Protein AF-A0A9D4MV07-F1 (afdb_monomer_lite)

Radius of gyration: 16.58 Å; chains: 1; bounding box: 38×29×49 Å

Secondary structure (DSSP, 8-state):
------SS--EEES---SEEEEEEESS-EEEEE--SEEEEEEESS-EEEEE--SEEEEEEESS-EEES---SEEEEEEESS-EEES---SEEEEEEESSEEEES---SEEEEEEESSEEEES---SEEEEEEESSEEEESS--SEEEEEEESSEEEESS--SEEEEEEE----

Foldseek 3Di:
DDDPDDDDDADEEAEDEQEDAEAAEADEYEYAEYHQDYAEYAEAEEYAYAEYHQDYAEYEYEEEYHYQEYHQDYAEYAYEEEYDYAEYHLEYAEYAYEEEYDYQDYHLEYAEYAYEYEYDYQEDHQEYAEYHYAYEYDYQYYHQEYAEYAYQDYDDYVYDHVYYNYYHYRHDD

Sequence (173 aa):
MRCFSSQRLHVWARSLPQHSYHINLLDSLWARSLPQHSHHINLLDSLWARSLPQHSYHINLLDSLWARSLPQHSYHINLLDSLWARSLPQHSYHINLLDSLWARSLPQHSYHINLLDSLWARSLPQHSYHINLLDSLWARSLPQHSHHINLLDSLWARSLPQHSYHINLLDSL

pLDDT: mean 73.39, std 10.22, range [29.75, 84.62]

Organism: Dreissena polymorpha (NCBI:txid45954)

Structure (mmCIF, N/CA/C/O backbone):
data_AF-A0A9D4MV07-F1
#
_entry.id   AF-A0A9D4MV07-F1
#
loop_
_atom_site.group_PDB
_atom_site.id
_atom_site.type_symbol
_atom_site.label_atom_id
_atom_site.label_alt_id
_atom_site.label_comp_id
_atom_site.label_asym_id
_atom_site.label_entity_id
_atom_site.label_seq_id
_atom_site.pdbx_PDB_ins_code
_atom_site.Cartn_x
_atom_site.Cartn_y
_atom_site.Cartn_z
_atom_site.occupancy
_atom_site.B_iso_or_equiv
_atom_site.auth_seq_id
_atom_site.auth_comp_id
_atom_site.auth_asym_id
_atom_site.auth_atom_id
_atom_site.pdbx_PDB_model_num
ATOM 1 N N . MET A 1 1 ? 9.510 10.922 -25.581 1.00 33.03 1 MET A N 1
ATOM 2 C CA . MET A 1 1 ? 9.084 9.912 -24.587 1.00 33.03 1 MET A CA 1
ATOM 3 C C . MET A 1 1 ? 9.974 8.691 -24.758 1.00 33.03 1 MET A C 1
ATOM 5 O O . MET A 1 1 ? 9.996 8.146 -25.850 1.00 33.03 1 MET A O 1
ATOM 9 N N . ARG A 1 2 ? 10.787 8.321 -23.762 1.00 29.75 2 ARG A N 1
ATOM 10 C CA . ARG A 1 2 ? 11.572 7.077 -23.817 1.00 29.75 2 ARG A CA 1
ATOM 11 C C . ARG A 1 2 ? 10.884 6.054 -22.920 1.00 29.75 2 ARG A C 1
ATOM 13 O O . ARG A 1 2 ? 10.975 6.158 -21.702 1.00 29.75 2 ARG A O 1
ATOM 20 N N . CYS A 1 3 ? 10.150 5.129 -23.530 1.00 32.59 3 CYS A N 1
ATOM 21 C CA . CYS A 1 3 ? 9.629 3.947 -22.854 1.00 32.59 3 CYS A CA 1
ATOM 22 C C . CYS A 1 3 ? 10.798 2.982 -22.649 1.00 32.59 3 CYS A C 1
ATOM 24 O O . CYS A 1 3 ? 11.353 2.479 -23.624 1.00 32.59 3 CYS A O 1
ATOM 26 N N . PHE A 1 4 ? 11.198 2.740 -21.402 1.00 40.84 4 PHE A N 1
ATOM 27 C CA . PHE A 1 4 ? 12.107 1.639 -21.094 1.00 40.84 4 PHE A CA 1
ATOM 28 C C . PHE A 1 4 ? 11.295 0.341 -21.124 1.00 40.84 4 PHE A C 1
ATOM 30 O O . PHE A 1 4 ? 10.716 -0.066 -20.126 1.00 40.84 4 PHE A O 1
ATOM 37 N N . SER A 1 5 ? 11.196 -0.269 -22.303 1.00 38.88 5 SER A N 1
ATOM 38 C CA . SER A 1 5 ? 10.727 -1.644 -22.471 1.00 38.88 5 SER A CA 1
ATOM 39 C C . SER A 1 5 ? 11.969 -2.532 -22.435 1.00 38.88 5 SER A C 1
ATOM 41 O O . SER A 1 5 ? 12.732 -2.544 -23.399 1.00 38.88 5 SER A O 1
ATOM 43 N N . SER A 1 6 ? 12.205 -3.229 -21.326 1.00 40.34 6 SER A N 1
ATOM 44 C CA . SER A 1 6 ? 13.263 -4.236 -21.238 1.00 40.34 6 SER A CA 1
ATOM 45 C C . SER A 1 6 ? 12.637 -5.554 -20.819 1.00 40.34 6 SER A C 1
ATOM 47 O O . SER A 1 6 ? 12.198 -5.706 -19.684 1.00 40.34 6 SER A O 1
ATOM 49 N N . GLN A 1 7 ? 12.573 -6.489 -21.761 1.00 37.31 7 GLN A N 1
ATOM 50 C CA . GLN A 1 7 ? 12.273 -7.886 -21.483 1.00 37.31 7 GLN A CA 1
ATOM 51 C C . GLN A 1 7 ? 13.457 -8.486 -20.709 1.00 37.31 7 GLN A C 1
ATOM 53 O O . GLN A 1 7 ? 14.595 -8.412 -21.168 1.00 37.31 7 GLN A O 1
ATOM 58 N N . ARG A 1 8 ? 13.161 -9.041 -19.529 1.00 45.31 8 ARG A N 1
ATOM 59 C CA . ARG A 1 8 ? 13.980 -9.951 -18.716 1.00 45.31 8 ARG A CA 1
ATOM 60 C C . ARG A 1 8 ? 15.420 -9.519 -18.427 1.00 45.31 8 ARG A C 1
ATOM 62 O O . ARG A 1 8 ? 16.364 -10.075 -18.980 1.00 45.31 8 ARG A O 1
ATOM 69 N N . LEU A 1 9 ? 15.591 -8.580 -17.497 1.00 46.44 9 LEU A N 1
ATOM 70 C CA . LEU A 1 9 ? 16.871 -8.297 -16.838 1.00 46.44 9 LEU A CA 1
ATOM 71 C C . LEU A 1 9 ? 16.592 -7.822 -15.409 1.00 46.44 9 LEU A C 1
ATOM 73 O O . LEU A 1 9 ? 15.850 -6.861 -15.234 1.00 46.44 9 LEU A O 1
ATOM 77 N N . HIS A 1 10 ? 17.234 -8.423 -14.403 1.00 56.53 10 HIS A N 1
ATOM 78 C CA . HIS A 1 10 ? 17.415 -7.747 -13.118 1.00 56.53 10 HIS A CA 1
ATOM 79 C C . HIS A 1 10 ? 18.115 -6.414 -13.398 1.00 56.53 10 HIS A C 1
ATOM 81 O O . HIS A 1 10 ? 19.271 -6.382 -13.829 1.00 56.53 10 HIS A O 1
ATOM 87 N N . VAL A 1 11 ? 17.397 -5.306 -13.229 1.00 65.69 11 VAL A N 1
ATOM 88 C CA . VAL A 1 11 ? 17.922 -3.984 -13.573 1.00 65.69 11 VAL A CA 1
ATOM 89 C C . VAL A 1 11 ? 18.669 -3.426 -12.370 1.00 65.69 11 VAL A C 1
ATOM 91 O O . VAL A 1 11 ? 18.122 -3.339 -11.270 1.00 65.69 11 VAL A O 1
ATOM 94 N N . TRP A 1 12 ? 19.912 -2.992 -12.587 1.00 64.00 12 TRP A N 1
ATOM 95 C CA . TRP A 1 12 ? 20.630 -2.157 -11.630 1.00 64.00 12 TRP A CA 1
ATOM 96 C C . TRP A 1 12 ? 20.695 -0.720 -12.126 1.00 64.00 12 TRP A C 1
ATOM 98 O O . TRP A 1 12 ? 21.309 -0.437 -13.156 1.00 64.00 12 TRP A O 1
ATOM 108 N N . ALA A 1 13 ? 20.075 0.203 -11.394 1.00 65.94 13 ALA A N 1
ATOM 109 C CA . ALA A 1 13 ? 20.051 1.613 -11.767 1.00 65.94 13 ALA A CA 1
ATOM 110 C C . ALA A 1 13 ? 20.597 2.499 -10.643 1.00 65.94 13 ALA A C 1
ATOM 112 O O . ALA A 1 13 ? 20.063 2.564 -9.531 1.00 65.94 13 ALA A O 1
ATOM 113 N N . ARG A 1 14 ? 21.651 3.263 -10.957 1.00 59.56 14 ARG A N 1
ATOM 114 C CA . ARG A 1 14 ? 22.189 4.277 -10.039 1.00 59.56 14 ARG A CA 1
ATOM 115 C C . ARG A 1 14 ? 21.235 5.469 -9.895 1.00 59.56 14 ARG A C 1
ATOM 117 O O . ARG A 1 14 ? 21.098 5.991 -8.793 1.00 59.56 14 ARG A O 1
ATOM 124 N N . SER A 1 15 ? 20.575 5.865 -10.983 1.00 62.03 15 SER A N 1
ATOM 125 C CA . SER A 1 15 ? 19.525 6.889 -11.022 1.00 62.03 15 SER A CA 1
ATOM 126 C C . SER A 1 15 ? 18.738 6.799 -12.332 1.00 62.03 15 SER A C 1
ATOM 128 O O . SER A 1 15 ? 19.337 6.599 -13.388 1.00 62.03 15 SER A O 1
ATOM 130 N N . LEU A 1 16 ? 17.422 6.989 -12.269 1.00 68.31 16 LEU A N 1
ATOM 131 C CA . LEU A 1 16 ? 16.539 7.129 -13.435 1.00 68.31 16 LEU A CA 1
ATOM 132 C C . LEU A 1 16 ? 16.336 8.618 -13.802 1.00 68.31 16 LEU A C 1
ATOM 134 O O . LEU A 1 16 ? 16.730 9.490 -13.022 1.00 68.31 16 LEU A O 1
ATOM 138 N N . PRO A 1 17 ? 15.758 8.941 -14.979 1.00 68.31 17 PRO A N 1
ATOM 139 C CA . PRO A 1 17 ? 15.465 10.322 -15.378 1.00 68.31 17 PRO A CA 1
ATOM 140 C C . PRO A 1 17 ? 14.658 11.085 -14.321 1.00 68.31 17 PRO A C 1
ATOM 142 O O . PRO A 1 17 ? 13.816 10.497 -13.660 1.00 68.31 17 PRO A O 1
ATOM 145 N N . GLN A 1 18 ? 14.865 12.399 -14.191 1.00 62.25 18 GLN A N 1
ATOM 146 C CA . GLN A 1 18 ? 14.244 13.222 -13.134 1.00 62.25 18 GLN A CA 1
ATOM 147 C C . GLN A 1 18 ? 12.706 13.188 -13.136 1.00 62.25 18 GLN A C 1
ATOM 149 O O . GLN A 1 18 ? 12.083 13.234 -12.076 1.00 62.25 18 GLN A O 1
ATOM 154 N N . HIS A 1 19 ? 12.100 13.051 -14.315 1.00 68.12 19 HIS A N 1
ATOM 155 C CA . HIS A 1 19 ? 10.658 12.931 -14.489 1.00 68.12 19 HIS A CA 1
ATOM 156 C C . HIS A 1 19 ? 10.348 11.693 -15.318 1.00 68.12 19 HIS A C 1
ATOM 158 O O . HIS A 1 19 ? 10.966 11.455 -16.357 1.00 68.12 19 HIS A O 1
ATOM 164 N N . SER A 1 20 ? 9.378 10.908 -14.870 1.00 68.56 20 SER A N 1
ATOM 165 C CA . SER A 1 20 ? 8.823 9.797 -15.640 1.00 68.56 20 SER A CA 1
ATOM 166 C C . SER A 1 20 ? 7.310 9.833 -15.523 1.00 68.56 20 SER A C 1
ATOM 168 O O . SER A 1 20 ? 6.777 10.037 -14.442 1.00 68.56 20 SER A O 1
ATOM 170 N N . TYR A 1 21 ? 6.597 9.654 -16.630 1.00 68.94 21 TYR A N 1
ATOM 171 C CA . TYR A 1 21 ? 5.136 9.605 -16.566 1.00 68.94 21 TYR A CA 1
ATOM 172 C C . TYR A 1 21 ? 4.676 8.234 -16.046 1.00 68.94 21 TYR A C 1
ATOM 174 O O . TYR A 1 21 ? 3.927 8.146 -15.077 1.00 68.94 21 TYR A O 1
ATOM 182 N N . HIS A 1 22 ? 5.244 7.163 -16.605 1.00 73.75 22 HIS A N 1
ATOM 183 C CA . HIS A 1 22 ? 5.011 5.789 -16.172 1.00 73.75 22 HIS A CA 1
ATOM 184 C C . HIS A 1 22 ? 6.334 5.054 -15.975 1.00 73.75 22 HIS A C 1
ATOM 186 O O . HIS A 1 22 ? 7.237 5.155 -16.808 1.00 73.75 22 HIS A O 1
ATOM 192 N N . ILE A 1 23 ? 6.420 4.292 -14.890 1.00 73.88 23 ILE A N 1
ATOM 193 C CA . ILE A 1 23 ? 7.453 3.289 -14.649 1.00 73.88 23 ILE A CA 1
ATOM 194 C C . ILE A 1 23 ? 6.724 1.950 -14.572 1.00 73.88 23 ILE A C 1
ATOM 196 O O . ILE A 1 23 ? 5.970 1.727 -13.631 1.00 73.88 23 ILE A O 1
ATOM 200 N N . ASN A 1 24 ? 6.924 1.089 -15.568 1.00 76.69 24 ASN A N 1
ATOM 201 C CA . ASN A 1 24 ? 6.390 -0.270 -15.576 1.00 76.69 24 ASN A CA 1
ATOM 202 C C . ASN A 1 24 ? 7.564 -1.244 -15.521 1.00 76.69 24 ASN A C 1
ATOM 204 O O . ASN A 1 24 ? 8.448 -1.189 -16.378 1.00 76.69 24 ASN A O 1
ATOM 208 N N . LEU A 1 25 ? 7.568 -2.110 -14.518 1.00 70.56 25 LEU A N 1
ATOM 209 C CA . LEU A 1 25 ? 8.623 -3.085 -14.270 1.00 70.56 25 LEU A CA 1
ATOM 210 C C . LEU A 1 25 ? 7.975 -4.451 -14.054 1.00 70.56 25 LEU A C 1
ATOM 212 O O . LEU A 1 25 ? 7.123 -4.612 -13.183 1.00 70.56 25 LEU A O 1
ATOM 216 N N . LEU A 1 26 ? 8.354 -5.408 -14.899 1.00 68.19 26 LEU A N 1
ATOM 217 C CA . LEU A 1 26 ? 7.826 -6.774 -14.863 1.00 68.19 26 LEU A CA 1
ATOM 218 C C . LEU A 1 26 ? 8.696 -7.719 -14.018 1.00 68.19 26 LEU A C 1
ATOM 220 O O . LEU A 1 26 ? 8.203 -8.750 -13.594 1.00 68.19 26 LEU A O 1
ATOM 224 N N . ASP A 1 27 ? 9.955 -7.349 -13.776 1.00 72.69 27 ASP A N 1
ATOM 225 C CA . ASP A 1 27 ? 10.958 -8.119 -13.031 1.00 72.69 27 ASP A CA 1
ATOM 226 C C . ASP A 1 27 ? 11.568 -7.256 -11.916 1.00 72.69 27 ASP A C 1
ATOM 228 O O . ASP A 1 27 ? 11.359 -6.034 -11.862 1.00 72.69 27 ASP A O 1
ATOM 232 N N . SER A 1 28 ? 12.375 -7.887 -11.062 1.00 74.56 28 SER A N 1
ATOM 233 C CA . SER A 1 28 ? 12.982 -7.242 -9.904 1.00 74.56 28 SER A CA 1
ATOM 234 C C . SER A 1 28 ? 13.909 -6.068 -10.260 1.00 74.56 28 SER A C 1
ATOM 236 O O . SER A 1 28 ? 14.793 -6.171 -11.121 1.00 74.56 28 SER A O 1
ATOM 238 N N . LEU A 1 29 ? 13.771 -4.951 -9.535 1.00 75.88 29 LEU A N 1
ATOM 239 C CA . LEU A 1 29 ? 14.606 -3.752 -9.689 1.00 75.88 29 LEU A CA 1
ATOM 240 C C . LEU A 1 29 ? 15.409 -3.475 -8.418 1.00 75.88 29 LEU A C 1
ATOM 242 O O . LEU A 1 29 ? 14.859 -3.372 -7.320 1.00 75.88 29 LEU A O 1
ATOM 246 N N . TRP A 1 30 ? 16.706 -3.212 -8.594 1.00 77.25 30 TRP A N 1
ATOM 247 C CA . TRP A 1 30 ? 17.543 -2.636 -7.551 1.00 77.25 30 TRP A CA 1
ATOM 248 C C . TRP A 1 30 ? 17.966 -1.207 -7.924 1.00 77.25 30 TRP A C 1
ATOM 250 O O . TRP A 1 30 ? 18.718 -0.978 -8.877 1.00 77.25 30 TRP A O 1
ATOM 260 N N . ALA A 1 31 ? 17.464 -0.218 -7.175 1.00 73.38 31 ALA A N 1
ATOM 261 C CA . ALA A 1 31 ? 17.684 1.198 -7.458 1.00 73.38 31 ALA A CA 1
ATOM 262 C C . ALA A 1 31 ? 18.149 1.987 -6.231 1.00 73.38 31 ALA A C 1
ATOM 264 O O . ALA A 1 31 ? 17.607 1.888 -5.126 1.00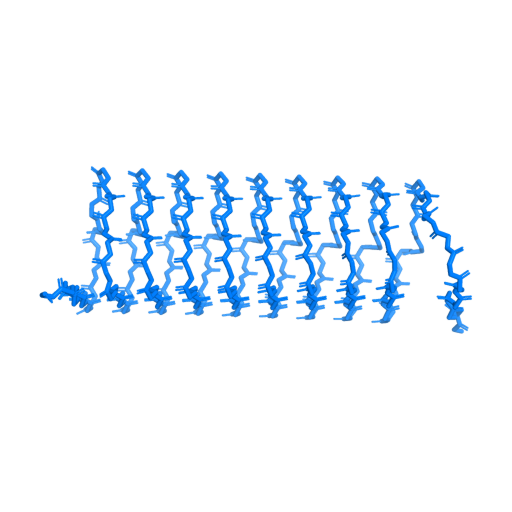 73.38 31 ALA A O 1
ATOM 265 N N . ARG A 1 32 ? 19.129 2.876 -6.427 1.00 74.00 32 ARG A N 1
ATOM 266 C CA . ARG A 1 32 ? 19.480 3.844 -5.375 1.00 74.00 32 ARG A CA 1
ATOM 267 C C . ARG A 1 32 ? 18.424 4.942 -5.265 1.00 74.00 32 ARG A C 1
ATOM 269 O O . ARG A 1 32 ? 18.041 5.289 -4.155 1.00 74.00 32 ARG A O 1
ATOM 276 N N . SER A 1 33 ? 17.949 5.465 -6.390 1.00 70.69 33 SER A N 1
ATOM 277 C CA . SER A 1 33 ? 16.900 6.485 -6.427 1.00 70.69 33 SER A CA 1
ATOM 278 C C . SER A 1 33 ? 16.060 6.368 -7.696 1.00 70.69 33 SER A C 1
ATOM 280 O O . SER A 1 33 ? 16.612 6.326 -8.801 1.00 70.69 33 SER A O 1
ATOM 282 N N . LEU A 1 34 ? 14.739 6.358 -7.528 1.00 73.19 34 LEU A N 1
ATOM 283 C CA . LEU A 1 34 ? 13.773 6.550 -8.612 1.00 73.19 34 LEU A CA 1
ATOM 284 C C . LEU A 1 34 ? 13.676 8.047 -9.014 1.00 73.19 34 LEU A C 1
ATOM 286 O O . LEU A 1 34 ? 14.278 8.888 -8.341 1.00 73.19 34 LEU A O 1
ATOM 290 N N . PRO A 1 35 ? 12.978 8.389 -10.120 1.00 70.69 35 PRO A N 1
ATOM 291 C CA . PRO A 1 35 ? 12.729 9.774 -10.552 1.00 70.69 35 PRO A CA 1
ATOM 292 C C . PRO A 1 35 ? 12.171 10.652 -9.432 1.00 70.69 35 PRO A C 1
ATOM 294 O O . PRO A 1 35 ? 11.513 10.134 -8.547 1.00 70.69 35 PRO A O 1
ATOM 297 N N . GLN A 1 36 ? 12.346 11.973 -9.475 1.00 67.94 36 GLN A N 1
ATOM 298 C CA . GLN A 1 36 ? 11.750 12.871 -8.468 1.00 67.94 36 GLN A CA 1
ATOM 299 C C . GLN A 1 36 ? 10.221 12.880 -8.541 1.00 67.94 36 GLN A C 1
ATOM 301 O O . GLN A 1 36 ? 9.545 12.948 -7.514 1.00 67.94 36 GLN A O 1
ATOM 306 N N . HIS A 1 37 ? 9.679 12.759 -9.754 1.00 70.56 37 HIS A N 1
ATOM 307 C CA . HIS A 1 37 ? 8.243 12.718 -9.993 1.00 70.56 37 HIS A CA 1
ATOM 308 C C . HIS A 1 37 ? 7.879 11.539 -10.887 1.00 70.56 37 HIS A C 1
ATOM 310 O O . HIS A 1 37 ? 8.455 11.356 -11.966 1.00 70.56 37 HIS A O 1
ATOM 316 N N . SER A 1 38 ? 6.878 10.785 -10.444 1.00 71.19 38 SER A N 1
ATOM 317 C CA . SER A 1 38 ? 6.235 9.729 -11.219 1.00 71.19 38 SER A CA 1
ATOM 318 C C . SER A 1 38 ? 4.723 9.879 -11.150 1.00 71.19 38 SER A C 1
ATOM 320 O O . SER A 1 38 ? 4.192 10.029 -10.054 1.00 71.19 38 SER A O 1
ATOM 322 N N . HIS A 1 39 ? 4.002 9.784 -12.266 1.00 73.81 39 HIS A N 1
ATOM 323 C CA . HIS A 1 39 ? 2.544 9.654 -12.169 1.00 73.81 39 HIS A CA 1
ATOM 324 C C . HIS A 1 39 ? 2.169 8.236 -11.731 1.00 73.81 39 HIS A C 1
ATOM 326 O O . HIS A 1 39 ? 1.486 8.073 -10.722 1.00 73.81 39 HIS A O 1
ATOM 332 N N . HIS A 1 40 ? 2.689 7.213 -12.411 1.00 76.75 40 HIS A N 1
ATOM 333 C CA . HIS A 1 40 ? 2.411 5.819 -12.063 1.00 76.75 40 HIS A CA 1
ATOM 334 C C . HIS A 1 40 ? 3.682 4.983 -11.962 1.00 76.75 40 HIS A C 1
ATOM 336 O O . HIS A 1 40 ? 4.559 5.056 -12.827 1.00 76.75 40 HIS A O 1
ATOM 342 N N . ILE A 1 41 ? 3.732 4.147 -10.932 1.00 76.81 41 ILE A N 1
ATOM 343 C CA . ILE A 1 41 ? 4.706 3.073 -10.769 1.00 76.81 41 ILE A CA 1
ATOM 344 C C . ILE A 1 41 ? 3.916 1.768 -10.691 1.00 76.81 41 ILE A C 1
ATOM 346 O O . ILE A 1 41 ? 3.135 1.596 -9.760 1.00 76.81 41 ILE A O 1
ATOM 350 N N . ASN A 1 42 ? 4.112 0.873 -11.657 1.00 79.88 42 ASN A N 1
ATOM 351 C CA . ASN A 1 42 ? 3.577 -0.485 -11.625 1.00 79.88 42 ASN A CA 1
ATOM 352 C C . ASN A 1 42 ? 4.738 -1.479 -11.588 1.00 79.88 42 ASN A C 1
ATOM 354 O O . ASN A 1 42 ? 5.604 -1.464 -12.467 1.00 79.88 42 ASN A O 1
ATOM 358 N N . LEU A 1 43 ? 4.732 -2.337 -10.577 1.00 73.62 43 LEU A N 1
ATOM 359 C CA . LEU A 1 43 ? 5.753 -3.347 -10.319 1.00 73.62 43 LEU A CA 1
ATOM 360 C C . LEU A 1 43 ? 5.081 -4.706 -10.157 1.00 73.62 43 LEU A C 1
ATOM 362 O O . LEU A 1 43 ? 4.227 -4.852 -9.285 1.00 73.62 43 LEU A O 1
ATOM 366 N N . LEU A 1 44 ? 5.434 -5.672 -11.007 1.00 73.62 44 LEU A N 1
ATOM 367 C CA . LEU A 1 44 ? 4.918 -7.042 -10.887 1.00 73.62 44 LEU A CA 1
ATOM 368 C C . LEU A 1 44 ? 5.698 -7.891 -9.880 1.00 73.62 44 LEU A C 1
ATOM 370 O O . LEU A 1 44 ? 5.102 -8.729 -9.225 1.00 73.62 44 LEU A O 1
ATOM 374 N N . ASP A 1 45 ? 7.001 -7.660 -9.769 1.00 78.50 45 ASP A N 1
ATOM 375 C CA . ASP A 1 45 ? 7.921 -8.402 -8.904 1.00 78.50 45 ASP A CA 1
ATOM 376 C C . ASP A 1 45 ? 8.512 -7.434 -7.852 1.00 78.50 45 ASP A C 1
ATOM 378 O O . ASP A 1 45 ? 7.967 -6.356 -7.582 1.00 78.50 45 ASP A O 1
ATOM 382 N N . SER A 1 46 ? 9.637 -7.799 -7.255 1.00 77.62 46 SER A N 1
ATOM 383 C CA . SER A 1 46 ? 10.250 -7.135 -6.119 1.00 77.62 46 SER A CA 1
ATOM 384 C C . SER A 1 46 ? 11.000 -5.838 -6.463 1.00 77.62 46 SER A C 1
ATOM 386 O O . SER A 1 46 ? 11.787 -5.742 -7.409 1.00 77.62 46 SER A O 1
ATOM 388 N N . LEU A 1 47 ? 10.814 -4.799 -5.645 1.00 77.94 47 LEU A N 1
ATOM 389 C CA . LEU A 1 47 ? 11.583 -3.553 -5.736 1.00 77.94 47 LEU A CA 1
ATOM 390 C C . LEU A 1 47 ? 12.400 -3.323 -4.474 1.00 77.94 47 LEU A C 1
ATOM 392 O O . LEU A 1 47 ? 11.858 -3.158 -3.384 1.00 77.94 47 LEU A O 1
ATOM 396 N N . TRP A 1 48 ? 13.707 -3.150 -4.654 1.00 81.25 48 TRP A N 1
ATOM 397 C CA . TRP A 1 48 ? 14.594 -2.646 -3.615 1.00 81.25 48 TRP A CA 1
ATOM 398 C C . TRP A 1 48 ? 15.052 -1.234 -3.958 1.00 81.25 48 TRP A C 1
ATOM 400 O O . TRP A 1 48 ? 15.870 -1.016 -4.860 1.00 81.25 48 TRP A O 1
ATOM 410 N N . ALA A 1 49 ? 14.538 -0.253 -3.219 1.00 76.19 49 ALA A N 1
ATOM 411 C CA . ALA A 1 49 ? 14.840 1.155 -3.430 1.00 76.19 49 ALA A CA 1
ATOM 412 C C . ALA A 1 49 ? 15.325 1.830 -2.147 1.00 76.19 49 ALA A C 1
ATOM 414 O O . ALA A 1 49 ? 14.705 1.749 -1.086 1.00 76.19 49 ALA A O 1
ATOM 415 N N . ARG A 1 50 ? 16.410 2.607 -2.228 1.00 77.31 50 ARG A N 1
ATOM 416 C CA . ARG A 1 50 ? 16.748 3.487 -1.096 1.00 77.31 50 ARG A CA 1
ATOM 417 C C . ARG A 1 50 ? 15.780 4.669 -1.007 1.00 77.31 50 ARG A C 1
ATOM 419 O O . ARG A 1 50 ? 15.425 5.052 0.101 1.00 77.31 50 ARG A O 1
ATOM 426 N N . SER A 1 51 ? 15.344 5.219 -2.137 1.00 72.62 51 SER A N 1
ATOM 427 C CA . SER A 1 51 ? 14.350 6.294 -2.179 1.00 72.62 51 SER A CA 1
ATOM 428 C C . SER A 1 51 ? 13.440 6.175 -3.401 1.00 72.62 51 SER A C 1
ATOM 430 O O . SER A 1 51 ? 13.926 6.134 -4.537 1.00 72.62 51 SER A O 1
ATOM 432 N N . LEU A 1 52 ? 12.130 6.152 -3.151 1.00 74.06 52 LEU A N 1
ATOM 433 C CA . LEU A 1 52 ? 11.096 6.348 -4.169 1.00 74.06 52 LEU A CA 1
ATOM 434 C C . LEU A 1 52 ? 10.969 7.843 -4.547 1.00 74.06 52 LEU A C 1
ATOM 436 O O . LEU A 1 52 ? 11.621 8.679 -3.911 1.00 74.06 52 LEU A O 1
ATOM 440 N N . PRO A 1 53 ? 10.181 8.188 -5.585 1.00 69.81 53 PRO A N 1
ATOM 441 C CA . PRO A 1 53 ? 9.966 9.570 -6.016 1.00 69.81 53 PRO A CA 1
ATOM 442 C C . PRO A 1 53 ? 9.449 10.451 -4.894 1.00 69.81 53 PRO A C 1
ATOM 444 O O . PRO A 1 53 ? 8.814 9.942 -3.990 1.00 69.81 53 PRO A O 1
ATOM 447 N N . GLN A 1 54 ? 9.659 11.764 -4.928 1.00 69.31 54 GLN A N 1
ATOM 448 C CA . GLN A 1 54 ? 9.057 12.642 -3.916 1.00 69.31 54 GLN A CA 1
ATOM 449 C C . GLN A 1 54 ? 7.535 12.706 -4.044 1.00 69.31 54 GLN A C 1
ATOM 451 O O . GLN A 1 54 ? 6.834 12.783 -3.033 1.00 69.31 54 GLN A O 1
ATOM 456 N N . HIS A 1 55 ? 7.036 12.609 -5.277 1.00 72.06 55 HIS A N 1
ATOM 457 C CA . HIS A 1 55 ? 5.613 12.591 -5.576 1.00 72.06 55 HIS A CA 1
ATOM 458 C C . HIS A 1 55 ? 5.267 11.414 -6.484 1.00 72.06 55 HIS A C 1
ATOM 460 O O . HIS A 1 55 ? 5.839 11.259 -7.570 1.00 72.06 55 HIS A O 1
ATOM 466 N N . SER A 1 56 ? 4.287 10.628 -6.047 1.00 72.12 56 SER A N 1
ATOM 467 C CA . SER A 1 56 ? 3.657 9.581 -6.845 1.00 72.12 56 SER A CA 1
ATOM 468 C C . SER A 1 56 ? 2.145 9.749 -6.825 1.00 72.12 56 SER A C 1
ATOM 470 O O . SER A 1 56 ? 1.565 9.858 -5.747 1.00 72.12 56 SER A O 1
ATOM 472 N N . TYR A 1 57 ? 1.476 9.710 -7.976 1.00 74.75 57 TYR A N 1
ATOM 473 C CA . TYR A 1 57 ? 0.014 9.598 -7.951 1.00 74.75 57 TYR A CA 1
ATOM 474 C C . TYR A 1 57 ? -0.400 8.171 -7.584 1.00 74.75 57 TYR A C 1
ATOM 476 O O . TYR A 1 57 ? -1.138 7.979 -6.621 1.00 74.75 57 TYR A O 1
ATOM 484 N N . HIS A 1 58 ? 0.151 7.168 -8.267 1.00 79.44 58 HIS A N 1
ATOM 485 C CA . HIS A 1 58 ? -0.161 5.767 -7.996 1.00 79.44 58 HIS A CA 1
ATOM 486 C C . HIS A 1 58 ? 1.094 4.907 -7.908 1.00 79.44 58 HIS A C 1
ATOM 488 O O . HIS A 1 58 ? 1.973 4.974 -8.772 1.00 79.44 58 HIS A O 1
ATOM 494 N N . ILE A 1 59 ? 1.129 4.058 -6.887 1.00 79.62 59 ILE A N 1
ATOM 495 C CA . ILE A 1 59 ? 2.068 2.948 -6.760 1.00 79.62 59 ILE A CA 1
ATOM 496 C C . ILE A 1 59 ? 1.234 1.677 -6.678 1.00 79.62 59 ILE A C 1
ATOM 498 O O . ILE A 1 59 ? 0.478 1.511 -5.724 1.00 79.62 59 ILE A O 1
ATOM 502 N N . ASN A 1 60 ? 1.372 0.802 -7.668 1.00 82.19 60 ASN A N 1
ATOM 503 C CA . ASN A 1 60 ? 0.824 -0.546 -7.637 1.00 82.19 60 ASN A CA 1
ATOM 504 C C . ASN A 1 60 ? 1.985 -1.532 -7.613 1.00 82.19 60 ASN A C 1
ATOM 506 O O . ASN A 1 60 ? 2.851 -1.494 -8.494 1.00 82.19 60 ASN A O 1
ATOM 510 N N . LEU A 1 61 ? 1.996 -2.403 -6.615 1.00 76.31 61 LEU A N 1
ATOM 511 C CA . LEU A 1 61 ? 3.036 -3.402 -6.452 1.00 76.31 61 LEU A CA 1
ATOM 512 C C . LEU A 1 61 ? 2.417 -4.763 -6.150 1.00 76.31 61 LEU A C 1
ATOM 514 O O . LEU A 1 61 ? 1.543 -4.872 -5.293 1.00 76.31 61 LEU A O 1
ATOM 518 N N . LEU A 1 62 ? 2.829 -5.770 -6.911 1.00 77.56 62 LEU A N 1
ATOM 519 C CA . LEU A 1 62 ? 2.198 -7.086 -6.901 1.00 77.56 62 LEU A CA 1
ATOM 520 C C . LEU A 1 62 ? 2.872 -8.070 -5.935 1.00 77.56 62 LEU A C 1
ATOM 522 O O . LEU A 1 62 ? 2.167 -8.824 -5.281 1.00 77.56 62 LEU A O 1
ATOM 526 N N . ASP A 1 63 ? 4.196 -8.005 -5.814 1.00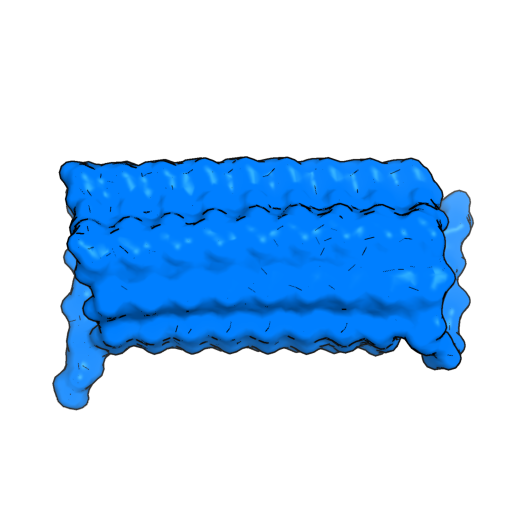 80.62 63 ASP A N 1
ATOM 527 C CA . ASP A 1 63 ? 4.999 -8.841 -4.913 1.00 80.62 63 ASP A CA 1
ATOM 528 C C . ASP A 1 63 ? 5.508 -7.977 -3.736 1.00 80.62 63 ASP A C 1
ATOM 530 O O . ASP A 1 63 ? 4.718 -7.388 -2.995 1.00 80.62 63 ASP A O 1
ATOM 534 N N . SER A 1 64 ? 6.821 -7.802 -3.596 1.00 77.94 64 SER A N 1
ATOM 535 C CA . SER A 1 64 ? 7.435 -7.231 -2.402 1.00 77.94 64 SER A CA 1
ATOM 536 C C . SER A 1 64 ? 8.126 -5.883 -2.633 1.00 77.94 64 SER A C 1
ATOM 538 O O . SER A 1 64 ? 8.863 -5.651 -3.597 1.00 77.94 64 SER A O 1
ATOM 540 N N . LEU A 1 65 ? 7.920 -4.946 -1.705 1.00 79.12 65 LEU A N 1
ATOM 541 C CA . LEU A 1 65 ? 8.616 -3.659 -1.688 1.00 79.12 65 LEU A CA 1
ATOM 542 C C . LEU A 1 65 ? 9.554 -3.574 -0.494 1.00 79.12 65 LEU A C 1
ATOM 544 O O . LEU A 1 65 ? 9.117 -3.557 0.655 1.00 79.12 65 LEU A O 1
ATOM 548 N N . TRP A 1 66 ? 10.833 -3.340 -0.767 1.00 82.81 66 TRP A N 1
ATOM 549 C CA . TRP A 1 66 ? 11.792 -2.918 0.240 1.00 82.81 66 TRP A CA 1
ATOM 550 C C . TRP A 1 66 ? 12.239 -1.487 -0.023 1.00 82.81 66 TRP A C 1
ATOM 552 O O . TRP A 1 66 ? 13.014 -1.202 -0.942 1.00 82.81 66 TRP A O 1
ATOM 562 N N . ALA A 1 67 ? 11.760 -0.563 0.807 1.00 77.31 67 ALA A N 1
ATOM 563 C CA . ALA A 1 67 ? 12.071 0.849 0.667 1.00 77.31 67 ALA A CA 1
ATOM 564 C C . ALA A 1 67 ? 12.588 1.456 1.968 1.00 77.31 67 ALA A C 1
ATOM 566 O O . ALA A 1 67 ? 11.979 1.356 3.031 1.00 77.31 67 ALA A O 1
ATOM 567 N N . ARG A 1 68 ? 13.693 2.204 1.904 1.00 77.56 68 ARG A N 1
ATOM 568 C CA . ARG A 1 68 ? 14.074 3.015 3.073 1.00 77.56 68 ARG A CA 1
ATOM 569 C C . ARG A 1 68 ? 13.144 4.218 3.244 1.00 77.56 68 ARG A C 1
ATOM 571 O O . ARG A 1 68 ? 12.863 4.584 4.380 1.00 77.56 68 ARG A O 1
ATOM 578 N N . SER A 1 69 ? 12.663 4.808 2.154 1.00 72.12 69 SER A N 1
ATOM 579 C CA . SER A 1 69 ? 11.694 5.906 2.182 1.00 72.12 69 SER A CA 1
ATOM 580 C C . SER A 1 69 ? 10.747 5.846 0.986 1.00 72.12 69 SER A C 1
ATOM 582 O O . SER A 1 69 ? 11.210 5.841 -0.162 1.00 72.12 69 SER A O 1
ATOM 584 N N . LEU A 1 70 ? 9.441 5.836 1.266 1.00 73.00 70 LEU A N 1
ATOM 585 C CA . LEU A 1 70 ? 8.392 6.077 0.270 1.00 73.00 70 LEU A CA 1
ATOM 586 C C . LEU A 1 70 ? 8.297 7.575 -0.094 1.00 73.00 70 LEU A C 1
ATOM 588 O O . LEU A 1 70 ? 8.958 8.394 0.555 1.00 73.00 70 LEU A O 1
ATOM 592 N N . PRO A 1 71 ? 7.511 7.944 -1.128 1.00 68.44 71 PRO A N 1
ATOM 593 C CA . PRO A 1 71 ? 7.308 9.334 -1.522 1.00 68.44 71 PRO A CA 1
ATOM 594 C C . PRO A 1 71 ? 6.789 10.193 -0.394 1.00 68.44 71 PRO A C 1
ATOM 596 O O . PRO A 1 71 ? 6.105 9.683 0.475 1.00 68.44 71 PRO A O 1
ATOM 599 N N . GLN A 1 72 ? 7.054 11.497 -0.407 1.00 68.88 72 GLN A N 1
ATOM 600 C CA . GLN A 1 72 ? 6.465 12.383 0.601 1.00 68.88 72 GLN A CA 1
ATOM 601 C C . GLN A 1 72 ? 4.948 12.483 0.443 1.00 68.88 72 GLN A C 1
ATOM 603 O O . GLN A 1 72 ? 4.228 12.531 1.443 1.00 68.88 72 GLN A O 1
ATOM 608 N N . HIS A 1 73 ? 4.480 12.439 -0.805 1.00 72.56 73 HIS A N 1
ATOM 609 C CA . HIS A 1 73 ? 3.067 12.456 -1.144 1.00 72.56 73 HIS A CA 1
ATOM 610 C C . HIS A 1 73 ? 2.728 11.308 -2.086 1.00 72.56 73 HIS A C 1
ATOM 612 O O . HIS A 1 73 ? 3.296 11.190 -3.178 1.00 72.56 73 HIS A O 1
ATOM 618 N N . SER A 1 74 ? 1.752 10.508 -1.673 1.00 72.38 74 SER A N 1
ATOM 619 C CA . SER A 1 74 ? 1.140 9.479 -2.504 1.00 72.38 74 SER A CA 1
ATOM 620 C C . SER A 1 74 ? -0.374 9.635 -2.501 1.00 72.38 74 SER A C 1
ATOM 622 O O . SER A 1 74 ? -0.973 9.706 -1.427 1.00 72.38 74 SER A O 1
ATOM 624 N N . TYR A 1 75 ? -1.015 9.632 -3.668 1.00 75.31 75 TYR A N 1
ATOM 625 C CA . TYR A 1 75 ? -2.476 9.530 -3.694 1.00 75.31 75 TYR A CA 1
ATOM 626 C C . TYR A 1 75 ? -2.914 8.098 -3.383 1.00 75.31 75 TYR A C 1
ATOM 628 O O . TYR A 1 75 ? -3.651 7.881 -2.424 1.00 75.31 75 TYR A O 1
ATOM 636 N N . HIS A 1 76 ? -2.383 7.113 -4.105 1.00 80.44 76 HIS A N 1
ATOM 637 C CA . HIS A 1 76 ? -2.726 5.711 -3.886 1.00 80.44 76 HIS A CA 1
ATOM 638 C C . HIS A 1 76 ? -1.487 4.824 -3.824 1.00 80.44 76 HIS A C 1
ATOM 640 O O . HIS A 1 76 ? -0.621 4.879 -4.700 1.00 80.44 76 HIS A O 1
ATOM 646 N N . ILE A 1 77 ? -1.449 3.973 -2.804 1.00 80.62 77 ILE A N 1
ATOM 647 C CA . ILE A 1 77 ? -0.528 2.846 -2.691 1.00 80.62 77 ILE A CA 1
ATOM 648 C C . ILE A 1 77 ? -1.389 1.589 -2.615 1.00 80.62 77 ILE A C 1
ATOM 650 O O . ILE A 1 77 ? -2.141 1.428 -1.657 1.00 80.62 77 ILE A O 1
ATOM 654 N N . ASN A 1 78 ? -1.282 0.726 -3.620 1.00 83.38 78 ASN A N 1
ATOM 655 C CA . ASN A 1 78 ? -1.872 -0.606 -3.613 1.00 83.38 78 ASN A CA 1
ATOM 656 C C . ASN A 1 78 ? -0.745 -1.632 -3.619 1.00 83.38 78 ASN A C 1
ATOM 658 O O . ASN A 1 78 ? 0.118 -1.595 -4.502 1.00 83.38 78 ASN A O 1
ATOM 662 N N . LEU A 1 79 ? -0.764 -2.537 -2.650 1.00 78.25 79 LEU A N 1
ATOM 663 C CA . LEU A 1 79 ? 0.248 -3.569 -2.517 1.00 78.25 79 LEU A CA 1
ATOM 664 C C . LEU A 1 79 ? -0.404 -4.919 -2.219 1.00 78.25 79 LEU A C 1
ATOM 666 O O . LEU A 1 79 ? -1.272 -5.009 -1.353 1.00 78.25 79 LEU A O 1
ATOM 670 N N . LEU A 1 80 ? -0.038 -5.935 -2.995 1.00 78.88 80 LEU A N 1
ATOM 671 C CA . LEU A 1 80 ? -0.686 -7.248 -2.956 1.00 78.88 80 LEU A CA 1
ATOM 672 C C . LEU A 1 80 ? -0.031 -8.221 -1.976 1.00 78.88 80 LEU A C 1
ATOM 674 O O . LEU A 1 80 ? -0.756 -8.947 -1.311 1.00 78.88 80 LEU A O 1
ATOM 678 N N . ASP A 1 81 ? 1.290 -8.200 -1.853 1.00 81.44 81 ASP A N 1
ATOM 679 C CA . ASP A 1 81 ? 2.026 -9.066 -0.930 1.00 81.44 81 ASP A CA 1
ATOM 680 C C . ASP A 1 81 ? 2.637 -8.189 0.183 1.00 81.44 81 ASP A C 1
ATOM 682 O O . ASP A 1 81 ? 1.902 -7.575 0.966 1.00 81.44 81 ASP A O 1
ATOM 686 N N . SER A 1 82 ? 3.955 -8.025 0.238 1.00 78.94 82 SER A N 1
ATOM 687 C CA . SER A 1 82 ? 4.622 -7.523 1.437 1.00 78.94 82 SER A CA 1
ATOM 688 C C . SER A 1 82 ? 5.302 -6.169 1.247 1.00 78.94 82 SER A C 1
ATOM 690 O O . SER A 1 82 ? 6.029 -5.897 0.285 1.00 78.94 82 SER A O 1
ATOM 692 N N . LEU A 1 83 ? 5.110 -5.277 2.221 1.00 80.44 83 LEU A N 1
ATOM 693 C CA . LEU A 1 83 ? 5.803 -3.994 2.280 1.00 80.44 83 LEU A CA 1
ATOM 694 C C . LEU A 1 83 ? 6.712 -3.920 3.494 1.00 80.44 83 LEU A C 1
ATOM 696 O O . LEU A 1 83 ? 6.265 -3.930 4.638 1.00 80.44 83 LEU A O 1
ATOM 700 N N . TRP A 1 84 ? 7.990 -3.681 3.234 1.00 83.44 84 TRP A N 1
ATOM 701 C CA . TRP A 1 84 ? 8.951 -3.283 4.244 1.00 83.44 84 TRP A CA 1
ATOM 702 C C . TRP A 1 84 ? 9.397 -1.847 3.999 1.00 83.44 84 TRP A C 1
ATOM 704 O O . TRP A 1 84 ? 10.130 -1.547 3.050 1.00 83.44 84 TRP A O 1
ATOM 714 N N . ALA A 1 85 ? 8.984 -0.942 4.887 1.00 77.69 85 ALA A N 1
ATOM 715 C CA . ALA A 1 85 ? 9.422 0.444 4.835 1.00 77.69 85 ALA A CA 1
ATOM 716 C C . ALA A 1 85 ? 9.930 0.960 6.174 1.00 77.69 85 ALA A C 1
ATOM 718 O O . ALA A 1 85 ? 9.314 0.816 7.228 1.00 77.69 85 ALA A O 1
ATOM 719 N N . ARG A 1 86 ? 11.043 1.695 6.145 1.00 77.62 86 ARG A N 1
ATOM 720 C CA . ARG A 1 86 ? 11.437 2.454 7.339 1.00 77.62 86 ARG A CA 1
ATOM 721 C C . ARG A 1 86 ? 10.524 3.663 7.556 1.00 77.62 86 ARG A C 1
ATOM 723 O O . ARG A 1 86 ? 10.236 3.981 8.705 1.00 77.62 86 ARG A O 1
ATOM 730 N N . SER A 1 87 ? 10.084 4.322 6.490 1.00 71.19 87 SER A N 1
ATOM 731 C CA . SER A 1 87 ? 9.156 5.451 6.564 1.00 71.19 87 SER A CA 1
ATOM 732 C C . SER A 1 87 ? 8.206 5.455 5.372 1.00 71.19 87 SER A C 1
ATOM 734 O O . SER A 1 87 ? 8.655 5.479 4.220 1.00 71.19 87 SER A O 1
ATOM 736 N N . LEU A 1 88 ? 6.911 5.461 5.673 1.00 72.25 88 LEU A N 1
ATOM 737 C CA . LEU A 1 88 ? 5.839 5.702 4.712 1.00 72.25 88 LEU A CA 1
ATOM 738 C C . LEU A 1 88 ? 5.696 7.214 4.415 1.00 72.25 88 LEU A C 1
ATOM 740 O O . LEU A 1 88 ? 6.374 8.020 5.062 1.00 72.25 88 LEU A O 1
ATOM 744 N N . PRO A 1 89 ? 4.878 7.608 3.419 1.00 68.06 89 PRO A N 1
ATOM 745 C CA . PRO A 1 89 ? 4.697 8.997 3.007 1.00 68.06 89 PRO A CA 1
ATOM 746 C C . PRO A 1 89 ? 4.250 9.889 4.141 1.00 68.06 89 PRO A C 1
ATOM 748 O O . PRO A 1 89 ? 3.588 9.413 5.046 1.00 68.06 89 PRO A O 1
ATOM 751 N N . GLN A 1 90 ? 4.537 11.188 4.094 1.00 69.88 90 GLN A N 1
ATOM 752 C CA . GLN A 1 90 ? 3.962 12.103 5.086 1.00 69.88 90 GLN A CA 1
ATOM 753 C C . GLN A 1 90 ? 2.445 12.206 4.919 1.00 69.88 90 GLN A C 1
ATOM 755 O O . GLN A 1 90 ? 1.713 12.218 5.912 1.00 69.88 90 GLN A O 1
ATOM 760 N N . HIS A 1 91 ? 1.993 12.201 3.663 1.00 73.38 91 HIS A N 1
ATOM 761 C CA . HIS A 1 91 ? 0.587 12.247 3.300 1.00 73.38 91 HIS A CA 1
ATOM 762 C C . HIS A 1 91 ? 0.239 11.120 2.335 1.00 73.38 91 HIS A C 1
ATOM 764 O O . HIS A 1 91 ? 0.844 10.977 1.267 1.00 73.38 91 HIS A O 1
ATOM 770 N N . SER A 1 92 ? -0.786 10.363 2.708 1.00 73.38 92 SER A N 1
ATOM 771 C CA . SER A 1 92 ? -1.398 9.348 1.857 1.00 73.38 92 SER A CA 1
ATOM 772 C C . SER A 1 92 ? -2.910 9.533 1.829 1.00 73.38 92 SER A C 1
ATOM 774 O O . SER A 1 92 ? -3.523 9.745 2.876 1.00 73.38 92 SER A O 1
ATOM 776 N N . TYR A 1 93 ? -3.520 9.468 0.646 1.00 75.75 93 TYR A N 1
ATOM 777 C CA . TYR A 1 93 ? -4.981 9.412 0.572 1.00 75.75 93 TYR A CA 1
ATOM 778 C C . TYR A 1 93 ? -5.459 7.980 0.805 1.00 75.75 93 TYR A C 1
ATOM 780 O O . TYR A 1 93 ? -6.255 7.743 1.709 1.00 75.75 93 TYR A O 1
ATOM 788 N N . HIS A 1 94 ? -4.907 7.013 0.075 1.00 80.81 94 HIS A N 1
ATOM 789 C CA . HIS A 1 94 ? -5.266 5.608 0.237 1.00 80.81 94 HIS A CA 1
ATOM 790 C C . HIS A 1 94 ? -4.035 4.711 0.295 1.00 80.81 94 HIS A C 1
ATOM 792 O O . HIS A 1 94 ? -3.169 4.766 -0.582 1.00 80.81 94 HIS A O 1
ATOM 798 N N . ILE A 1 95 ? -4.006 3.853 1.309 1.00 81.38 95 ILE A N 1
ATOM 799 C CA . ILE A 1 95 ? -3.107 2.708 1.406 1.00 81.38 95 ILE A CA 1
ATOM 800 C C . ILE A 1 95 ? -3.990 1.466 1.469 1.00 81.38 95 ILE A C 1
ATOM 802 O O . ILE A 1 95 ? -4.733 1.297 2.433 1.00 81.38 95 ILE A O 1
ATOM 806 N N . ASN A 1 96 ? -3.912 0.622 0.444 1.00 84.19 96 ASN A N 1
ATOM 807 C CA . ASN A 1 96 ? -4.5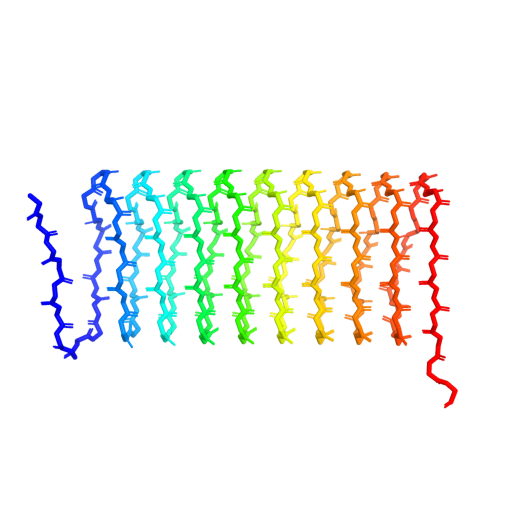19 -0.702 0.436 1.00 84.19 96 ASN A CA 1
ATOM 808 C C . ASN A 1 96 ? -3.403 -1.739 0.412 1.00 84.19 96 ASN A C 1
ATOM 810 O O . ASN A 1 96 ? -2.563 -1.720 -0.493 1.00 84.19 96 ASN A O 1
ATOM 814 N N . LEU A 1 97 ? -3.407 -2.633 1.390 1.00 79.75 97 LEU A N 1
ATOM 815 C CA . LEU A 1 97 ? -2.431 -3.703 1.485 1.00 79.75 97 LEU A CA 1
ATOM 816 C C . LEU A 1 97 ? -3.131 -5.028 1.785 1.00 79.75 97 LEU A C 1
ATOM 818 O O . LEU A 1 97 ? -3.974 -5.090 2.678 1.00 79.75 97 LEU A O 1
ATOM 822 N N . LEU A 1 98 ? -2.844 -6.057 0.993 1.00 79.50 98 LEU A N 1
ATOM 823 C CA . LEU A 1 98 ? -3.572 -7.327 1.071 1.00 79.50 98 LEU A CA 1
ATOM 824 C C . LEU A 1 98 ? -2.898 -8.362 1.977 1.00 79.50 98 LEU A C 1
ATOM 826 O O . LEU A 1 98 ? -3.615 -9.130 2.600 1.00 79.50 98 LEU A O 1
ATOM 830 N N . ASP A 1 99 ? -1.575 -8.351 2.105 1.00 81.75 99 ASP A N 1
ATOM 831 C CA . ASP A 1 99 ? -0.851 -9.266 2.995 1.00 81.75 99 ASP A CA 1
ATOM 832 C C . ASP A 1 99 ? -0.213 -8.455 4.143 1.00 81.75 99 ASP A C 1
ATOM 834 O O . ASP A 1 99 ? -0.925 -7.890 4.981 1.00 81.75 99 ASP A O 1
ATOM 838 N N . SER A 1 100 ? 1.108 -8.292 4.165 1.00 79.56 100 SER A N 1
ATOM 839 C CA . SER A 1 100 ? 1.818 -7.832 5.358 1.00 79.56 100 SER A CA 1
ATOM 840 C C . SER A 1 100 ? 2.499 -6.471 5.195 1.00 79.56 100 SER A C 1
ATOM 842 O O . SER A 1 100 ? 3.236 -6.189 4.243 1.00 79.56 100 SER A O 1
ATOM 844 N N . LEU A 1 101 ? 2.295 -5.587 6.178 1.00 80.62 101 LEU A N 1
ATOM 845 C CA . LEU A 1 101 ? 2.990 -4.303 6.275 1.00 80.62 101 LEU A CA 1
ATOM 846 C C . LEU A 1 101 ? 3.908 -4.271 7.486 1.00 80.62 101 LEU A C 1
ATOM 848 O O . LEU A 1 101 ? 3.465 -4.263 8.633 1.00 80.62 101 LEU A O 1
ATOM 852 N N . TRP A 1 102 ? 5.197 -4.097 7.225 1.00 83.69 102 TRP A N 1
ATOM 853 C CA . TRP A 1 102 ? 6.181 -3.761 8.237 1.00 83.69 102 TRP A CA 1
ATOM 854 C C . TRP A 1 102 ? 6.643 -2.321 8.055 1.00 83.69 102 TRP A C 1
ATOM 856 O O . TRP A 1 102 ? 7.367 -1.985 7.110 1.00 83.69 102 TRP A O 1
ATOM 866 N N . ALA A 1 103 ? 6.258 -1.452 8.991 1.00 78.44 103 ALA A N 1
ATOM 867 C CA . ALA A 1 103 ? 6.703 -0.068 8.990 1.00 78.44 103 ALA A CA 1
ATOM 868 C C . ALA A 1 103 ? 7.218 0.396 10.345 1.00 78.44 103 ALA A C 1
ATOM 870 O O . ALA A 1 103 ? 6.584 0.255 11.388 1.00 78.44 103 ALA A O 1
ATOM 871 N N . ARG A 1 104 ? 8.359 1.089 10.351 1.00 77.88 104 ARG A N 1
ATOM 872 C CA . ARG A 1 104 ? 8.770 1.783 11.580 1.00 77.88 104 ARG A CA 1
ATOM 873 C C . ARG A 1 104 ? 7.888 3.002 11.858 1.00 77.88 104 ARG A C 1
ATOM 875 O O . ARG A 1 104 ? 7.655 3.307 13.022 1.00 77.88 104 ARG A O 1
ATOM 882 N N . SER A 1 105 ? 7.411 3.690 10.829 1.00 71.19 105 SER A N 1
ATOM 883 C CA . SER A 1 105 ? 6.499 4.825 10.975 1.00 71.19 105 SER A CA 1
ATOM 884 C C . SER A 1 105 ? 5.540 4.898 9.795 1.00 71.19 105 SER A C 1
ATOM 886 O O . SER A 1 105 ? 5.987 4.968 8.643 1.00 71.19 105 SER A O 1
ATOM 888 N N . LEU A 1 106 ? 4.245 4.914 10.102 1.00 73.12 106 LEU A N 1
ATOM 889 C CA . LEU A 1 106 ? 3.185 5.231 9.151 1.00 73.12 106 LEU A CA 1
ATOM 890 C C . LEU A 1 106 ? 3.084 6.743 8.885 1.00 73.12 106 LEU A C 1
ATOM 892 O O . LEU A 1 106 ? 3.750 7.524 9.573 1.00 73.12 106 LEU A O 1
ATOM 896 N N . PRO A 1 107 ? 2.309 7.151 7.862 1.00 69.06 107 PRO A N 1
ATOM 897 C CA . PRO A 1 107 ? 2.138 8.551 7.497 1.00 69.06 107 PRO A CA 1
ATOM 898 C C . PRO A 1 107 ? 1.688 9.428 8.646 1.00 69.06 107 PRO A C 1
ATOM 900 O O . PRO A 1 107 ? 0.958 8.968 9.508 1.00 69.06 107 PRO A O 1
ATOM 903 N N . GLN A 1 108 ? 2.053 10.709 8.640 1.00 72.31 108 GLN A N 1
ATOM 904 C CA . GLN A 1 108 ? 1.484 11.646 9.615 1.00 72.31 108 GLN A CA 1
ATOM 905 C C . GLN A 1 108 ? -0.023 11.799 9.399 1.00 72.31 108 GLN A C 1
ATOM 907 O O . GLN A 1 108 ? -0.787 11.805 10.366 1.00 72.31 108 GLN A O 1
ATOM 912 N N . HIS A 1 109 ? -0.432 11.839 8.128 1.00 75.44 109 HIS A N 1
ATOM 913 C CA . HIS A 1 109 ? -1.823 11.932 7.718 1.00 75.44 109 HIS A CA 1
ATOM 914 C C . HIS A 1 109 ? -2.176 10.834 6.718 1.00 75.44 109 HIS A C 1
ATOM 916 O O . HIS A 1 109 ? -1.533 10.668 5.674 1.00 75.44 109 HIS A O 1
ATOM 922 N N . SER A 1 110 ? -3.247 10.117 7.034 1.00 74.88 110 SER A N 1
ATOM 923 C CA . SER A 1 110 ? -3.861 9.134 6.146 1.00 74.88 110 SER A CA 1
ATOM 924 C C . SER A 1 110 ? -5.367 9.356 6.094 1.00 74.88 110 SER A C 1
ATOM 926 O O . SER A 1 110 ? -5.995 9.566 7.133 1.00 74.88 110 SER A O 1
ATOM 928 N N . TYR A 1 111 ? -5.956 9.327 4.900 1.00 77.56 111 TYR A N 1
ATOM 929 C CA . TYR A 1 111 ? -7.417 9.313 4.795 1.00 77.56 111 TYR A CA 1
ATOM 930 C C . TYR A 1 111 ? -7.945 7.891 4.987 1.00 77.56 111 TYR A C 1
ATOM 932 O O . TYR A 1 111 ? -8.769 7.660 5.867 1.00 77.56 111 TYR A O 1
ATOM 940 N N . HIS A 1 112 ? -7.410 6.925 4.244 1.00 81.25 112 HIS A N 1
ATOM 941 C CA . HIS A 1 112 ? -7.811 5.527 4.353 1.00 81.25 112 HIS A CA 1
ATOM 942 C C . HIS A 1 112 ? -6.603 4.596 4.404 1.00 81.25 112 HIS A C 1
ATOM 944 O O . HIS A 1 112 ? -5.734 4.638 3.530 1.00 81.25 112 HIS A O 1
ATOM 950 N N . ILE A 1 113 ? -6.598 3.724 5.406 1.00 81.44 113 ILE A N 1
ATOM 951 C CA . ILE A 1 113 ? -5.723 2.558 5.487 1.00 81.44 113 ILE A CA 1
ATOM 952 C C . ILE A 1 113 ? -6.628 1.332 5.524 1.00 81.44 113 ILE A C 1
ATOM 954 O O . ILE A 1 113 ? -7.395 1.172 6.471 1.00 81.44 113 ILE A O 1
ATOM 958 N N . ASN A 1 114 ? -6.538 0.489 4.501 1.00 84.62 114 ASN A N 1
ATOM 959 C CA . ASN A 1 114 ? -7.164 -0.826 4.475 1.00 84.62 114 ASN A CA 1
ATOM 960 C C . ASN A 1 114 ? -6.064 -1.880 4.449 1.00 84.62 114 ASN A C 1
ATOM 962 O O . ASN A 1 114 ? -5.216 -1.864 3.552 1.00 84.62 114 ASN A O 1
ATOM 966 N N . LEU A 1 115 ? -6.095 -2.786 5.415 1.00 80.31 115 LEU A N 1
ATOM 967 C CA . LEU A 1 115 ? -5.152 -3.884 5.501 1.00 80.31 115 LEU A CA 1
ATOM 968 C C . LEU A 1 115 ? -5.894 -5.191 5.772 1.00 80.31 115 LEU A C 1
ATOM 970 O O . LEU A 1 115 ? -6.719 -5.240 6.682 1.00 80.31 115 LEU A O 1
ATOM 974 N N . LEU A 1 116 ? -5.659 -6.218 4.957 1.00 79.44 116 LEU A N 1
ATOM 975 C CA . LEU A 1 116 ? -6.386 -7.482 5.104 1.00 79.44 116 LEU A CA 1
ATOM 976 C C . LEU A 1 116 ? -5.715 -8.465 6.062 1.00 79.44 116 LEU A C 1
ATOM 978 O O . LEU A 1 116 ? -6.427 -9.072 6.847 1.00 79.44 116 LEU A O 1
ATOM 982 N N . ASP A 1 117 ? -4.395 -8.605 6.032 1.00 82.00 117 ASP A N 1
ATOM 983 C CA . ASP A 1 117 ? -3.696 -9.566 6.891 1.00 82.00 117 ASP A CA 1
ATOM 984 C C . ASP A 1 117 ? -3.031 -8.827 8.073 1.00 82.00 117 ASP A C 1
ATOM 986 O O . ASP A 1 117 ? -3.712 -8.352 8.988 1.00 82.00 117 ASP A O 1
ATOM 990 N N . SER A 1 118 ? -1.717 -8.617 8.046 1.00 79.56 118 SER A N 1
ATOM 991 C CA . SER A 1 118 ? -0.971 -8.207 9.236 1.00 79.56 118 SER A CA 1
ATOM 992 C C . SER A 1 118 ? -0.295 -6.839 9.113 1.00 79.56 118 SER A C 1
ATOM 994 O O . SER A 1 118 ? 0.414 -6.520 8.153 1.00 79.56 118 SER A O 1
ATOM 996 N N . LEU A 1 119 ? -0.461 -5.995 10.137 1.00 80.38 119 LEU A N 1
ATOM 997 C CA . LEU A 1 119 ? 0.264 -4.731 10.270 1.00 80.38 119 LEU A CA 1
ATOM 998 C C . LEU A 1 119 ? 1.172 -4.747 11.489 1.00 80.38 119 LEU A C 1
ATOM 1000 O O . LEU A 1 119 ? 0.726 -4.740 12.636 1.00 80.38 119 LEU A O 1
ATOM 1004 N N . TRP A 1 120 ? 2.467 -4.622 11.232 1.00 84.44 120 TRP A N 1
ATOM 1005 C CA . TRP A 1 120 ? 3.467 -4.365 12.249 1.00 84.44 120 TRP A CA 1
ATOM 1006 C C . TRP A 1 120 ? 3.967 -2.931 12.135 1.00 84.44 120 TRP A C 1
ATOM 1008 O O . TRP A 1 120 ? 4.693 -2.565 11.204 1.00 84.44 120 TRP A O 1
ATOM 1018 N N . ALA A 1 121 ? 3.610 -2.106 13.119 1.00 79.12 121 ALA A N 1
ATOM 1019 C CA . ALA A 1 121 ? 4.064 -0.729 13.183 1.00 79.12 121 ALA A CA 1
ATOM 1020 C C . ALA A 1 121 ? 4.610 -0.338 14.551 1.00 79.12 121 ALA A C 1
ATOM 1022 O O . ALA A 1 121 ? 4.031 -0.596 15.602 1.00 79.12 121 ALA A O 1
ATOM 1023 N N . ARG A 1 122 ? 5.714 0.414 14.576 1.00 79.50 122 ARG A N 1
ATOM 1024 C CA . ARG A 1 122 ? 6.097 1.075 15.834 1.00 79.50 122 ARG A CA 1
ATOM 1025 C C . ARG A 1 122 ? 5.160 2.243 16.150 1.00 79.50 122 ARG A C 1
ATOM 1027 O O . ARG A 1 122 ? 4.889 2.479 17.320 1.00 79.50 122 ARG A O 1
ATOM 1034 N N . SER A 1 123 ? 4.674 2.959 15.144 1.00 73.62 123 SER A N 1
ATOM 1035 C CA . SER A 1 123 ? 3.718 4.052 15.327 1.00 73.62 123 SER A CA 1
ATOM 1036 C C . SER A 1 123 ? 2.747 4.131 14.155 1.00 73.62 123 SER A C 1
ATOM 1038 O O . SER A 1 123 ? 3.191 4.253 13.007 1.00 73.62 123 SER A O 1
ATOM 1040 N N . LEU A 1 124 ? 1.449 4.091 14.464 1.00 75.19 124 LEU A N 1
ATOM 1041 C CA . LEU A 1 124 ? 0.370 4.443 13.540 1.00 75.19 124 LEU A CA 1
ATOM 1042 C C . LEU A 1 124 ? 0.357 5.962 13.245 1.00 75.19 124 LEU A C 1
ATOM 1044 O O . LEU A 1 124 ? 1.075 6.716 13.913 1.00 75.19 124 LEU A O 1
ATOM 1048 N N . PRO A 1 125 ? -0.414 6.419 12.236 1.00 71.75 125 PRO A N 1
ATOM 1049 C CA . PRO A 1 125 ? -0.524 7.834 11.891 1.00 71.75 125 PRO A CA 1
ATOM 1050 C C . PRO A 1 125 ? -0.927 8.727 13.052 1.00 71.75 125 PRO A C 1
ATOM 1052 O O . PRO A 1 125 ? -1.677 8.301 13.916 1.00 71.75 125 PRO A O 1
ATOM 1055 N N . GLN A 1 126 ? -0.507 9.994 13.051 1.00 74.75 126 GLN A N 1
ATOM 1056 C CA . GLN A 1 126 ? -1.029 10.953 14.033 1.00 74.75 126 GLN A CA 1
ATOM 1057 C C . GLN A 1 126 ? -2.516 11.219 13.794 1.00 74.75 126 GLN A C 1
ATOM 1059 O O . GLN A 1 126 ? -3.299 11.228 14.746 1.00 74.75 126 GLN A O 1
ATOM 1064 N N . HIS A 1 127 ? -2.893 11.366 12.522 1.00 77.31 127 HIS A N 1
ATOM 1065 C CA . HIS A 1 127 ? -4.267 11.576 12.091 1.00 77.31 127 HIS A CA 1
ATOM 1066 C C . HIS A 1 127 ? -4.669 10.548 11.036 1.00 77.31 127 HIS A C 1
ATOM 1068 O O . HIS A 1 127 ? -4.013 10.385 10.000 1.00 77.31 127 HIS A O 1
ATOM 1074 N N . SER A 1 128 ? -5.788 9.885 11.296 1.00 76.31 128 SER A N 1
ATOM 1075 C CA . SER A 1 128 ? -6.417 8.947 10.370 1.00 76.31 128 SER A CA 1
ATOM 1076 C C . SER A 1 128 ? -7.915 9.215 10.281 1.00 76.31 128 SER A C 1
ATOM 1078 O O . SER A 1 128 ? -8.563 9.456 11.299 1.00 76.31 128 SER A O 1
ATOM 1080 N N . TYR A 1 129 ? -8.482 9.187 9.076 1.00 78.88 129 TYR A N 1
ATOM 1081 C CA . TYR A 1 129 ? -9.941 9.189 8.939 1.00 78.88 129 TYR A CA 1
ATOM 1082 C C . TYR A 1 129 ? -10.488 7.771 9.111 1.00 78.88 129 TYR A C 1
ATOM 1084 O O . TYR A 1 129 ? -11.309 7.535 9.992 1.00 78.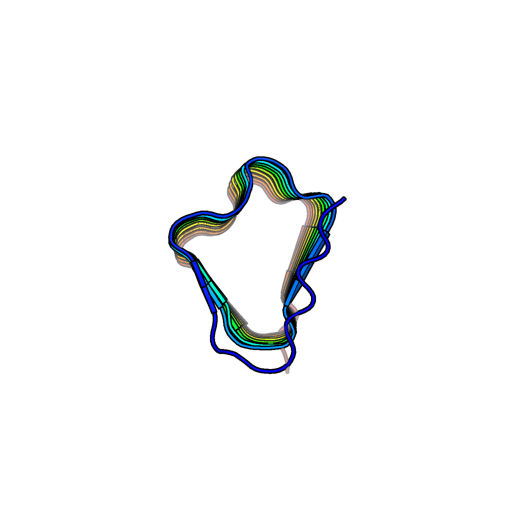88 129 TYR A O 1
ATOM 1092 N N . H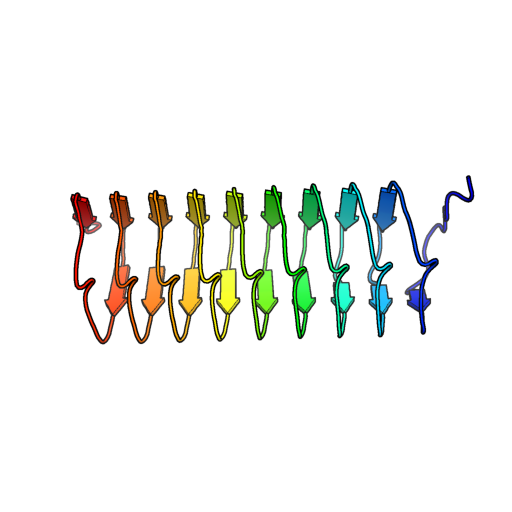IS A 1 130 ? -9.977 6.808 8.348 1.00 81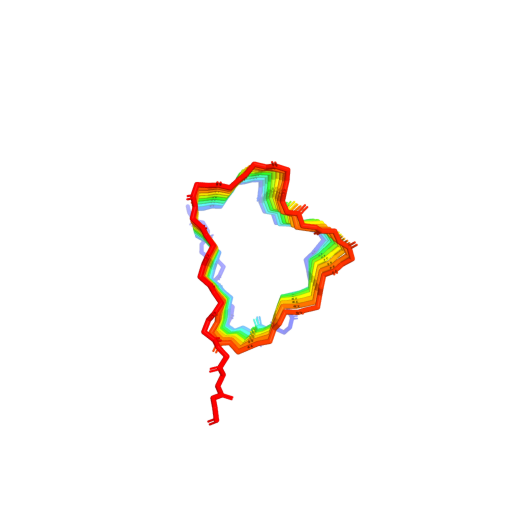.25 130 HIS A N 1
ATOM 1093 C CA . HIS A 1 130 ? -10.397 5.414 8.444 1.00 81.25 130 HIS A CA 1
ATOM 1094 C C . HIS A 1 130 ? -9.200 4.469 8.486 1.00 81.25 130 HIS A C 1
ATOM 1096 O O . HIS A 1 130 ? -8.324 4.519 7.619 1.00 81.25 130 HIS A O 1
ATOM 1102 N N . ILE A 1 131 ? -9.209 3.574 9.468 1.00 80.88 131 ILE A N 1
ATOM 1103 C CA . ILE A 1 131 ? -8.339 2.403 9.532 1.00 80.88 131 ILE A CA 1
ATOM 1104 C C . ILE A 1 131 ? -9.245 1.176 9.568 1.00 80.88 131 ILE A C 1
ATOM 1106 O O . ILE A 1 131 ? -9.998 1.003 10.522 1.00 80.88 131 ILE A O 1
ATOM 1110 N N . ASN A 1 132 ? -9.168 0.342 8.537 1.00 84.31 132 ASN A N 1
ATOM 1111 C CA . ASN A 1 132 ? -9.786 -0.977 8.511 1.00 84.31 132 ASN A CA 1
ATOM 1112 C C . ASN A 1 132 ? -8.675 -2.016 8.488 1.00 84.31 132 ASN A C 1
ATOM 1114 O O . ASN A 1 132 ? -7.850 -2.012 7.571 1.00 84.31 132 ASN A O 1
ATOM 1118 N N . LEU A 1 133 ? -8.663 -2.891 9.480 1.00 79.19 133 LEU A N 1
ATOM 1119 C CA . LEU A 1 133 ? -7.719 -3.988 9.553 1.00 79.19 133 LEU A CA 1
ATOM 1120 C C . LEU A 1 133 ? -8.466 -5.282 9.869 1.00 79.19 133 LEU A C 1
ATOM 1122 O O . LEU A 1 133 ? -9.256 -5.324 10.813 1.00 79.19 133 LEU A O 1
ATOM 1126 N N . LEU A 1 134 ? -8.279 -6.291 9.021 1.00 77.69 134 LEU A N 1
ATOM 1127 C CA . LEU A 1 134 ? -9.130 -7.479 9.021 1.00 77.69 134 LEU A CA 1
ATOM 1128 C C . LEU A 1 134 ? -8.558 -8.632 9.856 1.00 77.69 134 LEU A C 1
ATOM 1130 O O . LEU A 1 134 ? -9.342 -9.337 10.473 1.00 77.69 134 LEU A O 1
ATOM 1134 N N . ASP A 1 135 ? -7.240 -8.776 9.955 1.00 79.75 135 ASP A N 1
ATOM 1135 C CA . ASP A 1 135 ? -6.614 -9.818 10.776 1.00 79.75 135 ASP A CA 1
ATOM 1136 C C . ASP A 1 135 ? -5.865 -9.190 11.969 1.00 79.75 135 ASP A C 1
ATOM 1138 O O . ASP A 1 135 ? -6.490 -8.831 12.972 1.00 79.75 135 ASP A O 1
ATOM 1142 N N . SER A 1 136 ? -4.555 -8.943 11.869 1.00 78.19 136 SER A N 1
ATOM 1143 C CA . SER A 1 136 ? -3.737 -8.645 13.053 1.00 78.19 136 SER A CA 1
ATOM 1144 C C . SER A 1 136 ? -3.044 -7.277 13.039 1.00 78.19 136 SER A C 1
ATOM 1146 O O . SER A 1 136 ? -2.327 -6.892 12.112 1.00 78.19 136 SER A O 1
ATOM 1148 N N . LEU A 1 137 ? -3.216 -6.512 14.123 1.00 79.25 137 LEU A N 1
ATOM 1149 C CA . LEU A 1 137 ? -2.532 -5.238 14.359 1.00 79.25 137 LEU A CA 1
ATOM 1150 C C . LEU A 1 137 ? -1.558 -5.345 15.528 1.00 79.25 137 LEU A C 1
ATOM 1152 O O . LEU A 1 137 ? -1.957 -5.401 16.691 1.00 79.25 137 LEU A O 1
ATOM 1156 N N . TRP A 1 138 ? -0.266 -5.221 15.235 1.00 83.44 138 TRP A N 1
ATOM 1157 C CA . TRP A 1 138 ? 0.768 -4.999 16.236 1.00 83.44 138 TRP A CA 1
ATOM 1158 C C . TRP A 1 138 ? 1.279 -3.563 16.162 1.00 83.44 138 TRP A C 1
ATOM 1160 O O . TRP A 1 138 ? 2.008 -3.181 15.241 1.00 83.44 138 TRP A O 1
ATOM 1170 N N . ALA A 1 139 ? 0.926 -2.754 17.161 1.00 78.50 139 ALA A N 1
ATOM 1171 C CA . ALA A 1 139 ? 1.349 -1.365 17.246 1.00 78.50 139 ALA A CA 1
ATOM 1172 C C . ALA A 1 139 ? 1.930 -1.019 18.616 1.00 78.50 139 ALA A C 1
ATOM 1174 O O . ALA A 1 139 ? 1.326 -1.260 19.656 1.00 78.50 139 ALA A O 1
ATOM 1175 N N . ARG A 1 140 ? 3.080 -0.334 18.673 1.00 79.81 140 ARG A N 1
ATOM 1176 C CA . ARG A 1 140 ? 3.491 0.253 19.964 1.00 79.81 140 ARG A CA 1
ATOM 1177 C C . ARG A 1 140 ? 2.600 1.441 20.345 1.00 79.81 140 ARG A C 1
ATOM 1179 O O . ARG A 1 140 ? 2.369 1.636 21.534 1.00 79.81 140 ARG A O 1
ATOM 1186 N N . SER A 1 141 ? 2.111 2.202 19.366 1.00 76.75 141 SER A N 1
ATOM 1187 C CA . SER A 1 141 ? 1.184 3.315 19.580 1.00 76.75 141 SER A CA 1
ATOM 1188 C C . SER A 1 141 ? 0.141 3.423 18.467 1.00 76.75 141 SER A C 1
ATOM 1190 O O . SER A 1 141 ? 0.512 3.486 17.289 1.00 76.75 141 SER A O 1
ATOM 1192 N N . LEU A 1 142 ? -1.137 3.485 18.854 1.00 75.94 142 LEU A N 1
ATOM 1193 C CA . LEU A 1 142 ? -2.269 3.802 17.974 1.00 75.94 142 LEU A CA 1
ATOM 1194 C C . LEU A 1 142 ? -2.322 5.308 17.619 1.00 75.94 142 LEU A C 1
ATOM 1196 O O . LEU A 1 142 ? -1.533 6.078 18.181 1.00 75.94 142 LEU A O 1
ATOM 1200 N N . PRO A 1 143 ? -3.185 5.744 16.673 1.00 73.75 143 PRO A N 1
ATOM 1201 C CA . PRO A 1 143 ? -3.254 7.139 16.261 1.00 73.75 143 PRO A CA 1
ATOM 1202 C C . PRO A 1 143 ? -3.626 8.060 17.407 1.00 73.75 143 PRO A C 1
ATOM 1204 O O . PRO A 1 143 ? -4.432 7.692 18.251 1.00 73.75 143 PRO A O 1
ATOM 1207 N N . GLN A 1 144 ? -3.109 9.287 17.409 1.00 75.25 144 GLN A N 1
ATOM 1208 C CA . GLN A 1 144 ? -3.583 10.289 18.368 1.00 75.25 144 GLN A CA 1
ATOM 1209 C C . GLN A 1 144 ? -5.039 10.661 18.082 1.00 75.25 144 GLN A C 1
ATOM 1211 O O . GLN A 1 144 ? -5.843 10.732 19.010 1.00 75.25 144 GLN A O 1
ATOM 1216 N N . HIS A 1 145 ? -5.373 10.820 16.798 1.00 77.56 145 HIS A N 1
ATOM 1217 C CA . HIS A 1 145 ? -6.711 11.140 16.327 1.00 77.56 145 HIS A CA 1
ATOM 1218 C C . HIS A 1 145 ? -7.154 10.168 15.233 1.00 77.56 145 HIS A C 1
ATOM 1220 O O . HIS A 1 145 ? -6.475 9.982 14.217 1.00 77.56 145 HIS A O 1
ATOM 1226 N N . SER A 1 146 ? -8.327 9.577 15.432 1.00 77.12 146 SER A N 1
ATOM 1227 C CA . SER A 1 146 ? -8.972 8.700 14.456 1.00 77.12 146 SER A CA 1
ATOM 1228 C C . SER A 1 146 ? -10.466 8.995 14.353 1.00 77.12 146 SER A C 1
ATOM 1230 O O . SER A 1 146 ? -11.124 9.200 15.371 1.00 77.12 146 SER A O 1
ATOM 1232 N N . HIS A 1 147 ? -11.021 9.020 13.139 1.00 80.38 147 HIS A N 1
ATOM 1233 C CA . HIS A 1 147 ? -12.480 9.024 12.982 1.00 80.38 147 HIS A CA 1
ATOM 1234 C C . HIS A 1 147 ? -13.047 7.616 13.162 1.00 80.38 147 HIS A C 1
ATOM 1236 O O . HIS A 1 147 ? -13.874 7.404 14.044 1.00 80.38 147 HIS A O 1
ATOM 1242 N N . HIS A 1 148 ? -12.548 6.638 12.412 1.00 80.56 148 HIS A N 1
ATOM 1243 C CA . HIS A 1 148 ? -12.984 5.251 12.524 1.00 80.56 148 HIS A CA 1
ATOM 1244 C C . HIS A 1 148 ? -11.798 4.291 12.546 1.00 80.56 148 HIS A C 1
ATOM 1246 O O . HIS A 1 148 ? -10.932 4.342 11.670 1.00 80.56 148 HIS A O 1
ATOM 1252 N N . ILE A 1 149 ? -11.805 3.382 13.517 1.00 79.75 149 ILE A N 1
ATOM 1253 C CA . ILE A 1 149 ? -10.942 2.202 13.552 1.00 79.75 149 ILE A CA 1
ATOM 1254 C C . ILE A 1 149 ? -11.848 0.972 13.579 1.00 79.75 149 ILE A C 1
ATOM 1256 O O . ILE A 1 149 ? -12.648 0.827 14.500 1.00 79.75 149 ILE A O 1
ATOM 1260 N N . ASN A 1 150 ? -11.723 0.103 12.581 1.00 83.12 150 ASN A N 1
ATOM 1261 C CA . ASN A 1 150 ? -12.351 -1.213 12.550 1.00 83.12 150 ASN A CA 1
ATOM 1262 C C . ASN A 1 150 ? -11.255 -2.278 12.577 1.00 83.12 150 ASN A C 1
ATOM 1264 O O . ASN A 1 150 ? -10.393 -2.294 11.698 1.00 83.12 150 ASN A O 1
ATOM 1268 N N . LEU A 1 151 ? -11.307 -3.143 13.582 1.00 77.12 151 LEU A N 1
ATOM 1269 C CA . LEU A 1 151 ? -10.428 -4.291 13.779 1.00 77.12 151 LEU A CA 1
ATOM 1270 C C . LEU A 1 151 ? -11.308 -5.536 13.889 1.00 77.12 151 LEU A C 1
ATOM 1272 O O . LEU A 1 151 ? -12.277 -5.501 14.647 1.00 77.12 151 LEU A O 1
ATOM 1276 N N . LEU A 1 152 ? -11.024 -6.571 13.097 1.00 73.75 152 LEU A N 1
ATOM 1277 C CA . LEU A 1 152 ? -11.898 -7.749 12.974 1.00 73.75 152 LEU A CA 1
ATOM 1278 C C . LEU A 1 152 ? -11.356 -9.004 13.671 1.00 73.75 152 LEU A C 1
ATOM 1280 O O . LEU A 1 152 ? -12.126 -9.931 13.891 1.00 73.75 152 LEU A O 1
ATOM 1284 N N . ASP A 1 153 ? -10.077 -9.030 14.041 1.00 77.38 153 ASP A N 1
ATOM 1285 C CA . ASP A 1 153 ? -9.521 -10.155 14.788 1.00 77.38 153 ASP A CA 1
ATOM 1286 C C . ASP A 1 153 ? -8.663 -9.682 15.967 1.00 77.38 153 ASP A C 1
ATOM 1288 O O . ASP A 1 153 ? -9.167 -9.519 17.078 1.00 77.38 153 ASP A O 1
ATOM 1292 N N . SER A 1 154 ? -7.382 -9.370 15.756 1.00 76.44 154 SER A N 1
ATOM 1293 C CA . SER A 1 154 ? -6.446 -9.208 16.872 1.00 76.44 154 SER A CA 1
ATOM 1294 C C . SER A 1 154 ? -5.785 -7.826 16.949 1.00 76.44 154 SER A C 1
ATOM 1296 O O . SER A 1 154 ? -5.226 -7.287 15.992 1.00 76.44 154 SER A O 1
ATOM 1298 N N . LEU A 1 155 ? -5.802 -7.233 18.152 1.00 78.19 155 LEU A N 1
ATOM 1299 C CA . LEU A 1 155 ? -5.135 -5.966 18.461 1.00 78.19 155 LEU A CA 1
ATOM 1300 C C . LEU A 1 155 ? -4.135 -6.127 19.603 1.00 78.19 155 LEU A C 1
ATOM 1302 O O . LEU A 1 155 ? -4.505 -6.293 20.765 1.00 78.19 155 LEU A O 1
ATOM 1306 N N . TRP A 1 156 ? -2.859 -5.915 19.298 1.00 80.69 156 TRP A N 1
ATOM 1307 C CA . TRP A 1 156 ? -1.831 -5.690 20.301 1.00 80.69 156 TRP A CA 1
ATOM 1308 C C . TRP A 1 156 ? -1.333 -4.249 20.237 1.00 80.69 156 TRP A C 1
ATOM 1310 O O . TRP A 1 156 ? -0.556 -3.870 19.356 1.00 80.69 156 TRP A O 1
ATOM 1320 N N . ALA A 1 157 ? -1.770 -3.439 21.202 1.00 76.88 157 ALA A N 1
ATOM 1321 C CA . ALA A 1 157 ? -1.360 -2.050 21.332 1.00 76.88 157 ALA A CA 1
ATOM 1322 C C . ALA A 1 157 ? -0.841 -1.724 22.731 1.00 76.88 157 ALA A C 1
ATOM 1324 O O . ALA A 1 157 ? -1.453 -2.066 23.739 1.00 76.88 157 ALA A O 1
ATOM 1325 N N . ARG A 1 158 ? 0.275 -0.990 22.800 1.00 76.38 158 ARG A N 1
ATOM 1326 C CA . ARG A 1 158 ? 0.804 -0.483 24.080 1.00 76.38 158 ARG A CA 1
ATOM 1327 C C . ARG A 1 158 ? 0.110 0.795 24.555 1.00 76.38 158 ARG A C 1
ATOM 1329 O O . ARG A 1 158 ? 0.191 1.118 25.736 1.00 76.38 158 ARG A O 1
ATOM 1336 N N . SER A 1 159 ? -0.527 1.530 23.644 1.00 76.88 159 SER A N 1
ATOM 1337 C CA . SER A 1 159 ? -1.305 2.733 23.944 1.00 76.88 159 SER A CA 1
ATOM 1338 C C . SER A 1 159 ? -2.500 2.861 23.001 1.00 76.88 159 SER A C 1
ATOM 1340 O O . SER A 1 159 ? -2.355 2.651 21.794 1.00 76.88 159 SER A O 1
ATOM 1342 N N . LEU A 1 160 ? -3.648 3.255 23.554 1.00 71.94 160 LEU A N 1
ATOM 1343 C CA . LEU A 1 160 ? -4.880 3.534 22.812 1.00 71.94 160 LEU A CA 1
ATOM 1344 C C . LEU A 1 160 ? -4.883 4.947 22.196 1.00 71.94 160 LEU A C 1
ATOM 1346 O O . LEU A 1 160 ? -4.044 5.771 22.581 1.00 71.94 160 LEU A O 1
ATOM 1350 N N . PRO A 1 161 ? -5.797 5.240 21.247 1.00 72.81 161 PRO A N 1
ATOM 1351 C CA . PRO A 1 161 ? -5.967 6.586 20.723 1.00 72.81 161 PRO A CA 1
ATOM 1352 C C . PRO A 1 161 ? -6.342 7.580 21.816 1.00 72.81 161 PRO A C 1
ATOM 1354 O O . PRO A 1 161 ? -7.111 7.254 22.718 1.00 72.81 161 PRO A O 1
ATOM 1357 N N . GLN A 1 162 ? -5.833 8.808 21.715 1.00 74.06 162 GLN A N 1
ATOM 1358 C CA . GLN A 1 162 ? -6.249 9.889 22.616 1.00 74.06 162 GLN A CA 1
ATOM 1359 C C . GLN A 1 162 ? -7.655 10.377 22.266 1.00 74.06 162 GLN A C 1
ATOM 1361 O O . GLN A 1 162 ? -8.457 10.667 23.150 1.00 74.06 162 GLN A O 1
ATOM 1366 N N . HIS A 1 163 ? -7.961 10.425 20.969 1.00 74.12 163 HIS A N 1
ATOM 1367 C CA . HIS A 1 163 ? -9.258 10.815 20.449 1.00 74.12 163 HIS A CA 1
ATOM 1368 C C . HIS A 1 163 ? -9.681 9.858 19.336 1.00 74.12 163 HIS A C 1
ATOM 1370 O O . HIS A 1 163 ? -9.008 9.712 18.311 1.00 74.12 163 HIS A O 1
ATOM 1376 N N . SER A 1 164 ? -10.825 9.216 19.543 1.00 73.62 164 SER A N 1
ATOM 1377 C CA . SER A 1 164 ? -11.477 8.382 18.541 1.00 73.62 164 SER A CA 1
ATOM 1378 C C . SER A 1 164 ? -12.965 8.694 18.520 1.00 73.62 164 SER A C 1
ATOM 1380 O O . SER A 1 164 ? -13.561 8.871 19.582 1.00 73.62 164 SER A O 1
ATOM 1382 N N . TYR A 1 165 ? -13.550 8.805 17.327 1.00 75.25 165 TYR A N 1
ATOM 1383 C CA . TYR A 1 165 ? -15.004 8.927 17.199 1.00 75.25 165 TYR A CA 1
ATOM 1384 C C . TYR A 1 165 ? -15.672 7.548 17.220 1.00 75.25 165 TYR A C 1
ATOM 1386 O O . TYR A 1 165 ? -16.728 7.393 17.826 1.00 75.25 165 TYR A O 1
ATOM 1394 N N . HIS A 1 166 ? -15.044 6.544 16.600 1.00 77.44 166 HIS A N 1
ATOM 1395 C CA . HIS A 1 166 ? -15.530 5.169 16.593 1.00 77.44 166 HIS A CA 1
ATOM 1396 C C . HIS A 1 166 ? -14.379 4.160 16.627 1.00 77.44 166 HIS A C 1
ATOM 1398 O O . HIS A 1 166 ? -13.455 4.242 15.813 1.00 77.44 166 HIS A O 1
ATOM 1404 N N . ILE A 1 167 ? -14.473 3.176 17.522 1.00 76.50 167 ILE A N 1
ATOM 1405 C CA . ILE A 1 167 ? -13.607 1.994 17.534 1.00 76.50 167 ILE A CA 1
ATOM 1406 C C . ILE A 1 167 ? -14.509 0.764 17.567 1.00 76.50 167 ILE A C 1
ATOM 1408 O O . ILE A 1 167 ? -15.250 0.572 18.527 1.00 76.50 167 ILE A O 1
ATOM 1412 N N . ASN A 1 168 ? -14.418 -0.059 16.528 1.00 81.88 168 ASN A N 1
ATOM 1413 C CA . ASN A 1 168 ? -14.990 -1.396 16.498 1.00 81.88 168 ASN A CA 1
ATOM 1414 C C . ASN A 1 168 ? -13.872 -2.414 16.630 1.00 81.88 168 ASN A C 1
ATOM 1416 O O . ASN A 1 168 ? -12.951 -2.424 15.813 1.00 81.88 168 ASN A O 1
ATOM 1420 N N . LEU A 1 169 ? -14.000 -3.277 17.627 1.00 75.25 169 LEU A N 1
ATOM 1421 C CA . LEU A 1 169 ? -13.217 -4.493 17.742 1.00 75.25 169 LEU A CA 1
ATOM 1422 C C . LEU A 1 169 ? -14.208 -5.653 17.673 1.00 75.25 169 LEU A C 1
ATOM 1424 O O . LEU A 1 169 ? -14.959 -5.882 18.621 1.00 75.25 169 LEU A O 1
ATOM 1428 N N . LEU A 1 170 ? -14.281 -6.291 16.510 1.00 69.69 170 LEU A N 1
ATOM 1429 C CA . LEU A 1 170 ? -14.921 -7.588 16.380 1.00 69.69 170 LEU A CA 1
ATOM 1430 C C . LEU A 1 170 ? -13.842 -8.592 16.775 1.00 69.69 170 LEU A C 1
ATOM 1432 O O . LEU A 1 170 ? -12.761 -8.551 16.211 1.00 69.69 170 LEU A O 1
ATOM 1436 N N . ASP A 1 171 ? -14.097 -9.386 17.803 1.00 60.47 171 ASP A N 1
ATOM 1437 C CA . ASP A 1 171 ? -13.239 -10.516 18.150 1.00 60.47 171 ASP A CA 1
ATOM 1438 C C . ASP A 1 171 ? -13.843 -11.733 17.446 1.00 60.47 171 ASP A C 1
ATOM 1440 O O . ASP A 1 171 ? -15.075 -11.897 17.454 1.00 60.47 171 ASP A O 1
ATOM 1444 N N . SER A 1 172 ? -13.023 -12.543 16.783 1.00 50.94 172 SER A N 1
ATOM 1445 C CA . SER A 1 172 ? -13.499 -13.798 16.215 1.00 50.94 172 SER A CA 1
ATOM 1446 C C . SER A 1 172 ? -13.809 -14.755 17.381 1.00 50.94 172 SER A C 1
ATOM 1448 O O . SER A 1 172 ? -12.919 -15.194 18.103 1.00 50.94 172 SER A O 1
ATOM 1450 N N . LEU A 1 173 ? -15.102 -14.996 17.647 1.00 41.22 173 LEU A N 1
ATOM 1451 C CA . LEU A 1 173 ? -15.553 -16.013 18.613 1.00 41.22 173 LEU A CA 1
ATOM 1452 C C . LEU A 1 173 ? -15.178 -17.426 18.153 1.00 41.22 173 LEU A C 1
ATOM 1454 O O . LEU A 1 173 ? -15.424 -17.729 16.961 1.00 41.22 173 LEU A O 1
#